Protein AF-A0A2V5LIJ5-F1 (afdb_monomer_lite)

Sequence (128 aa):
RKAPGVRMGRWLQQLGLNLTCLSARRFHGLFLPQMPDGMYGFEVSGCLTRFALEQILRKIPDGLYELICHPGEDDAETRTRYSHWGYRWAEELEALTAPETRVVLKEQGIALTSFVRSTGNRCNAVFT

pLDDT: mean 85.01, std 12.61, range [45.94, 97.25]

Secondary structure (DSSP, 8-state):
-PPTT--HHHHHHHHHHHHHHHHHHHH--TTSPPPPSEEESTTTTTS--HHHHHHHHTT--SSEEEE--------HHHHHHHGGG---HHHHHHHHH-HHHHHHHHHTTPEEE-TTT--TTS-EEEE-

Foldseek 3Di:
DDDPPFDPVQVVVQVVQLVVLVVCQVPDDPPDQRGWNGEDQSRCALNCALVNLLVVLVPQDKWEYEYHHQADPPDPVCCVVVVVVVGPRPRRNCSCPPPVSVVSCVVSVEAEDDSVGDDTDTNYYYYD

Structure (mmCIF, N/CA/C/O backbone):
data_AF-A0A2V5LIJ5-F1
#
_entry.id   AF-A0A2V5LIJ5-F1
#
loop_
_atom_site.group_PDB
_atom_site.id
_atom_site.type_symbol
_atom_site.label_atom_id
_atom_site.label_alt_id
_atom_site.label_comp_id
_atom_site.label_asym_id
_atom_site.label_entity_id
_atom_site.label_seq_id
_atom_site.pdbx_PDB_ins_code
_atom_site.Cartn_x
_atom_site.Cartn_y
_atom_site.Cartn_z
_atom_site.occupancy
_atom_site.B_iso_or_equiv
_atom_site.auth_seq_id
_atom_site.auth_comp_id
_atom_site.auth_asym_id
_atom_site.auth_atom_id
_atom_site.pdbx_PDB_model_num
ATOM 1 N N . ARG A 1 1 ? 5.295 -10.073 12.858 1.00 60.31 1 ARG A N 1
ATOM 2 C CA . ARG A 1 1 ? 6.406 -10.943 12.381 1.00 60.31 1 ARG A CA 1
ATOM 3 C C . ARG A 1 1 ? 6.872 -10.405 11.033 1.00 60.31 1 ARG A C 1
ATOM 5 O O . ARG A 1 1 ? 6.004 -10.080 10.237 1.00 60.31 1 ARG A O 1
ATOM 12 N N . LYS A 1 2 ? 8.183 -10.278 10.796 1.00 69.25 2 LYS A N 1
ATOM 13 C CA . LYS A 1 2 ? 8.747 -9.812 9.516 1.00 69.25 2 LYS A CA 1
ATOM 14 C C . LYS A 1 2 ? 8.269 -10.682 8.343 1.00 69.25 2 LYS A C 1
ATOM 16 O O . LYS A 1 2 ? 8.267 -11.907 8.478 1.00 69.25 2 LYS A O 1
ATOM 21 N N . ALA A 1 3 ? 7.873 -10.070 7.227 1.00 67.31 3 ALA A N 1
ATOM 22 C CA . ALA A 1 3 ? 7.443 -10.805 6.040 1.00 67.31 3 ALA A CA 1
ATOM 23 C C . ALA A 1 3 ? 8.640 -11.448 5.295 1.00 67.31 3 ALA A C 1
ATOM 25 O O . ALA A 1 3 ? 9.748 -10.895 5.316 1.00 67.31 3 ALA A O 1
ATOM 26 N N . PRO A 1 4 ? 8.454 -12.614 4.642 1.00 66.06 4 PRO A N 1
ATOM 27 C CA . PRO A 1 4 ? 9.494 -13.240 3.822 1.00 66.06 4 PRO A CA 1
ATOM 28 C C . PRO A 1 4 ? 9.969 -12.290 2.711 1.00 66.06 4 PRO A C 1
ATOM 30 O O . PRO A 1 4 ? 9.155 -11.605 2.102 1.00 66.06 4 PRO A O 1
ATOM 33 N N . GLY A 1 5 ? 11.278 -12.228 2.451 1.00 70.12 5 GLY A N 1
ATOM 34 C CA . GLY A 1 5 ? 11.856 -11.396 1.380 1.00 70.12 5 GLY A CA 1
ATOM 35 C C . GLY A 1 5 ? 12.102 -9.919 1.727 1.00 70.12 5 GLY A C 1
ATOM 36 O O . GLY A 1 5 ? 12.818 -9.235 0.999 1.00 70.12 5 GLY A O 1
ATOM 37 N N . VAL A 1 6 ? 11.605 -9.420 2.864 1.00 75.06 6 VAL A N 1
ATOM 38 C CA . VAL A 1 6 ? 11.846 -8.032 3.293 1.00 75.06 6 VAL A CA 1
ATOM 39 C C . VAL A 1 6 ? 1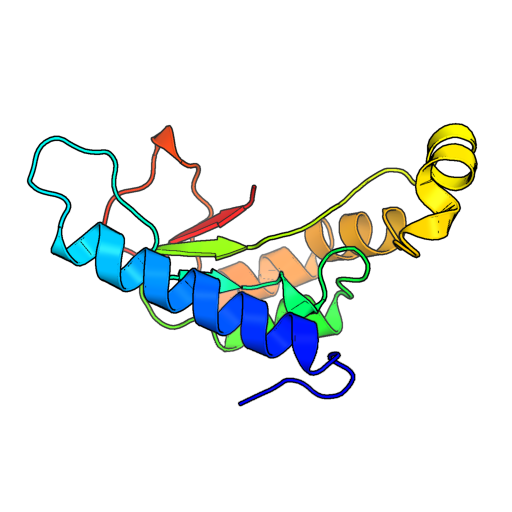3.286 -7.837 3.795 1.00 75.06 6 VAL A C 1
ATOM 41 O O . VAL A 1 6 ? 13.829 -8.657 4.544 1.00 75.06 6 VAL A O 1
ATOM 44 N N . ARG A 1 7 ? 13.924 -6.709 3.454 1.00 81.44 7 ARG A N 1
ATOM 45 C CA . ARG A 1 7 ? 15.247 -6.331 3.994 1.00 81.44 7 ARG A CA 1
ATOM 46 C C . ARG A 1 7 ? 15.145 -5.951 5.474 1.00 81.44 7 ARG A C 1
ATOM 48 O O . ARG A 1 7 ? 14.243 -5.223 5.868 1.00 81.44 7 ARG A O 1
ATOM 55 N N . MET A 1 8 ? 16.090 -6.404 6.306 1.00 83.06 8 MET A N 1
ATOM 56 C CA . MET A 1 8 ? 16.045 -6.154 7.760 1.00 83.06 8 MET A CA 1
ATOM 57 C C . MET A 1 8 ? 15.981 -4.660 8.112 1.00 83.06 8 MET A C 1
ATOM 59 O O . MET A 1 8 ? 15.186 -4.277 8.961 1.00 83.06 8 MET A O 1
ATOM 63 N N . GLY A 1 9 ? 16.754 -3.820 7.416 1.00 85.50 9 GLY A N 1
ATOM 64 C CA . GLY A 1 9 ? 16.745 -2.372 7.644 1.00 85.50 9 GLY A CA 1
ATOM 65 C C . GLY A 1 9 ? 15.368 -1.734 7.440 1.00 85.50 9 GLY A C 1
ATOM 66 O O . GLY A 1 9 ? 14.933 -0.956 8.281 1.00 85.50 9 GLY A O 1
ATOM 67 N N . ARG A 1 10 ? 14.638 -2.131 6.387 1.00 83.12 10 ARG A N 1
ATOM 68 C CA . ARG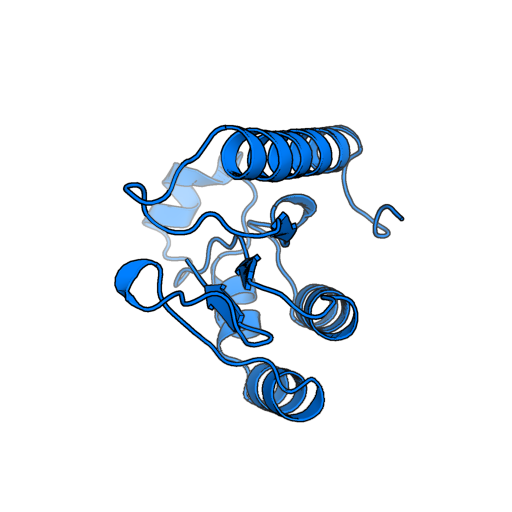 A 1 10 ? 13.283 -1.622 6.122 1.00 83.12 10 ARG A CA 1
ATOM 69 C C . ARG A 1 10 ? 12.274 -2.056 7.185 1.00 83.12 10 ARG A C 1
ATOM 71 O O . ARG A 1 10 ? 11.446 -1.253 7.597 1.00 83.12 10 ARG A O 1
ATOM 78 N N . TRP A 1 11 ? 12.379 -3.294 7.667 1.00 84.75 11 TRP A N 1
ATOM 79 C CA . TRP A 1 11 ? 11.543 -3.787 8.767 1.00 84.75 11 TRP A CA 1
ATOM 80 C C . TRP A 1 11 ? 11.782 -2.996 10.064 1.00 84.75 11 TRP A C 1
ATOM 82 O O . TRP A 1 11 ? 10.836 -2.585 10.729 1.00 84.75 11 TRP A O 1
ATOM 92 N N . LEU A 1 12 ? 13.046 -2.701 10.396 1.00 87.19 12 LEU A N 1
ATOM 93 C CA . LEU A 1 12 ? 13.386 -1.862 11.554 1.00 87.19 12 LEU A CA 1
ATOM 94 C C . LEU A 1 12 ? 12.866 -0.423 11.411 1.00 87.19 12 LEU A C 1
ATOM 96 O O . LEU A 1 12 ? 12.355 0.140 12.376 1.00 87.19 12 LEU A O 1
ATOM 100 N N . GLN A 1 13 ? 12.953 0.160 10.214 1.00 86.44 13 GLN A N 1
ATOM 101 C CA . GLN A 1 13 ? 12.408 1.491 9.925 1.00 86.44 13 GLN A CA 1
ATOM 102 C C . GLN A 1 13 ? 10.881 1.528 10.084 1.00 86.44 13 GLN A C 1
ATOM 104 O O . GLN A 1 13 ? 10.365 2.436 10.730 1.00 86.44 13 GLN A O 1
ATOM 109 N N . GLN A 1 14 ? 10.167 0.515 9.582 1.00 88.12 14 GLN A N 1
ATOM 110 C CA . GLN A 1 14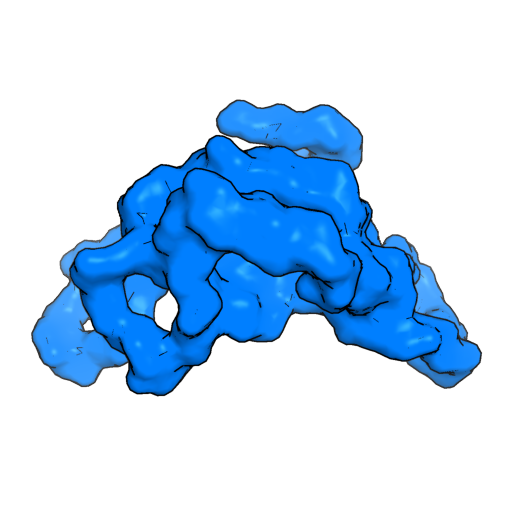 ? 8.717 0.385 9.759 1.00 88.12 14 GLN A CA 1
ATOM 111 C C . GLN A 1 14 ? 8.322 0.277 11.240 1.00 88.12 14 GLN A C 1
ATOM 113 O O . GLN A 1 14 ? 7.345 0.895 11.667 1.00 88.12 14 GLN A O 1
ATOM 118 N N . LEU A 1 15 ? 9.085 -0.470 12.045 1.00 88.81 15 LEU A N 1
ATOM 119 C CA . LEU A 1 15 ? 8.872 -0.514 13.494 1.00 88.81 15 LEU A CA 1
ATOM 120 C C . LEU A 1 15 ? 9.083 0.857 14.140 1.00 88.81 15 LEU A C 1
ATOM 122 O O . LEU A 1 15 ? 8.263 1.271 14.956 1.00 88.81 15 LEU A O 1
ATOM 126 N N . GLY A 1 16 ? 10.145 1.569 13.754 1.00 89.19 16 GLY A N 1
ATOM 127 C CA . GLY A 1 16 ? 10.401 2.936 14.206 1.00 89.19 16 GLY A CA 1
ATOM 128 C C . GLY A 1 16 ? 9.234 3.875 13.897 1.00 89.19 16 GLY A C 1
ATOM 129 O O . GLY A 1 16 ? 8.747 4.554 14.798 1.00 89.19 16 GLY A O 1
ATOM 130 N N . LEU A 1 17 ? 8.721 3.846 12.662 1.00 87.25 17 LEU A N 1
ATOM 131 C CA . LEU A 1 17 ? 7.547 4.626 12.253 1.00 87.25 17 LEU A CA 1
ATOM 132 C C . LEU A 1 17 ? 6.325 4.302 13.120 1.00 87.25 17 LEU A C 1
ATOM 134 O O . LEU A 1 17 ? 5.705 5.207 13.677 1.00 87.25 17 LEU A O 1
ATOM 138 N N . ASN A 1 18 ? 6.033 3.020 13.342 1.00 88.50 18 ASN A N 1
ATOM 139 C CA . ASN A 1 18 ? 4.894 2.617 14.168 1.00 88.50 18 ASN A CA 1
ATOM 140 C C . ASN A 1 18 ? 5.039 3.073 15.631 1.00 88.50 18 ASN A C 1
ATOM 142 O O . ASN A 1 18 ? 4.061 3.504 16.240 1.00 88.50 18 ASN A O 1
ATOM 146 N N . LEU A 1 19 ? 6.254 3.064 16.190 1.00 88.56 19 LEU A N 1
ATOM 147 C CA . LEU A 1 19 ? 6.512 3.624 17.521 1.00 88.56 19 LEU A CA 1
ATOM 148 C C . LEU A 1 19 ? 6.275 5.139 17.562 1.00 88.56 19 LEU A C 1
ATOM 150 O O . LEU A 1 19 ? 5.709 5.642 18.534 1.00 88.56 19 LEU A O 1
ATOM 154 N N . THR A 1 20 ? 6.651 5.870 16.508 1.00 84.00 20 THR A N 1
ATOM 155 C CA . THR A 1 20 ? 6.361 7.309 16.425 1.00 84.00 20 THR A CA 1
ATOM 156 C C . THR A 1 20 ? 4.865 7.595 16.310 1.00 84.00 20 THR A C 1
ATOM 158 O O . THR A 1 20 ? 4.402 8.522 16.970 1.00 84.00 20 THR A O 1
ATOM 161 N N . CYS A 1 21 ? 4.087 6.772 15.594 1.00 83.81 21 CYS A N 1
ATOM 162 C CA . CYS A 1 21 ? 2.623 6.875 15.565 1.00 83.81 21 CYS A CA 1
ATOM 163 C C . CYS A 1 21 ? 2.023 6.724 16.970 1.00 83.81 21 CYS A C 1
ATOM 165 O O . CYS A 1 21 ? 1.219 7.552 17.396 1.00 83.81 21 CYS A O 1
ATOM 167 N N . LEU A 1 22 ? 2.455 5.706 17.723 1.00 83.50 22 LEU A N 1
ATOM 168 C CA . LEU A 1 22 ? 1.994 5.475 19.097 1.00 83.50 22 LEU A CA 1
ATOM 169 C C . LEU A 1 22 ? 2.365 6.630 20.037 1.00 83.50 22 LEU A C 1
ATOM 171 O O . LEU A 1 22 ? 1.536 7.070 20.835 1.00 83.50 22 LEU A O 1
ATOM 175 N N . SER A 1 23 ? 3.592 7.141 19.922 1.00 83.25 23 SER A N 1
ATOM 176 C CA . SER A 1 23 ? 4.063 8.293 20.693 1.00 83.25 23 SER A CA 1
ATOM 177 C C . SER A 1 23 ? 3.247 9.547 20.370 1.00 83.25 23 SER A C 1
ATOM 179 O O . SER A 1 23 ? 2.657 10.144 21.268 1.00 83.25 23 SER A O 1
ATOM 181 N N . ALA A 1 24 ? 3.119 9.899 19.087 1.00 80.25 24 ALA A N 1
ATOM 182 C CA . ALA A 1 24 ? 2.345 11.054 18.640 1.00 80.25 24 ALA A CA 1
ATOM 183 C C . ALA A 1 24 ? 0.902 10.977 19.152 1.00 80.25 24 ALA A C 1
ATOM 185 O O . ALA A 1 24 ? 0.423 11.912 19.782 1.00 80.25 24 ALA A O 1
ATOM 186 N N . ARG A 1 25 ? 0.234 9.825 19.033 1.00 77.12 25 ARG A N 1
ATOM 187 C CA . ARG A 1 25 ? -1.106 9.631 19.611 1.00 77.12 25 ARG A CA 1
ATOM 188 C C . ARG A 1 25 ? -1.173 9.907 21.111 1.00 77.12 25 ARG A C 1
ATOM 190 O O . ARG A 1 25 ? -2.162 10.459 21.578 1.00 77.12 25 ARG A O 1
ATOM 197 N N . ARG A 1 26 ? -0.149 9.514 21.875 1.00 75.56 26 ARG A N 1
ATOM 198 C CA . ARG A 1 26 ? -0.116 9.707 23.331 1.00 75.56 26 ARG A CA 1
ATOM 199 C C . ARG A 1 26 ? 0.065 11.171 23.726 1.00 75.56 26 ARG A C 1
ATOM 201 O O . ARG A 1 26 ? -0.473 11.577 24.756 1.00 75.56 26 ARG A O 1
ATOM 208 N N . PHE A 1 27 ? 0.829 11.924 22.938 1.00 68.56 27 PHE A N 1
ATOM 209 C CA . PHE A 1 27 ? 1.143 13.331 23.192 1.00 68.56 27 PHE A CA 1
ATOM 210 C C . PHE A 1 27 ? 0.160 14.309 22.533 1.00 68.56 27 PHE A C 1
ATOM 212 O O . PHE A 1 27 ? 0.116 15.476 22.918 1.00 68.56 27 PHE A O 1
ATOM 219 N N . HIS A 1 28 ? -0.649 13.859 21.572 1.00 66.94 28 HIS A N 1
ATOM 220 C CA . HIS A 1 28 ? -1.625 14.700 20.885 1.00 66.94 28 HIS A CA 1
ATOM 221 C C . HIS A 1 28 ? -2.941 14.786 21.682 1.00 66.94 28 HIS A C 1
ATOM 223 O O . HIS A 1 28 ? -3.637 13.794 21.886 1.00 66.94 28 HIS A O 1
ATOM 229 N N . GLY A 1 29 ? -3.275 15.998 22.143 1.00 58.72 29 GLY A N 1
ATOM 230 C CA . GLY A 1 29 ? -4.569 16.341 22.748 1.00 58.72 29 GLY A CA 1
ATOM 231 C C . GLY A 1 29 ? -5.662 16.656 21.713 1.00 58.72 29 GLY A C 1
ATOM 232 O O . GLY A 1 29 ? -5.412 16.626 20.511 1.00 58.72 29 GLY A O 1
ATOM 233 N N . LEU A 1 30 ? -6.864 17.014 22.194 1.00 58.06 30 LEU A N 1
ATOM 234 C CA . LEU A 1 30 ? -8.129 17.195 21.442 1.00 58.06 30 LEU A CA 1
ATOM 235 C C . LEU A 1 30 ? -8.104 18.120 20.197 1.00 58.06 30 LEU A C 1
ATOM 237 O O . LEU A 1 30 ? -9.115 18.210 19.507 1.00 58.06 30 LEU A O 1
ATOM 241 N N . PHE A 1 31 ? -7.005 18.827 19.919 1.00 58.00 31 PHE A N 1
ATOM 242 C CA . PHE A 1 31 ? -6.927 19.902 18.919 1.00 58.00 31 PHE A CA 1
ATOM 243 C C . PHE A 1 31 ? -6.079 19.581 17.680 1.00 58.00 31 PHE A C 1
ATOM 245 O O . PHE A 1 31 ? -5.973 20.422 16.791 1.00 58.00 31 PHE A O 1
ATOM 252 N N . LEU A 1 32 ? -5.468 18.396 17.601 1.00 63.25 32 LEU A N 1
ATOM 253 C CA . LEU A 1 32 ? -4.669 17.985 16.441 1.00 63.25 32 LEU A CA 1
ATOM 254 C C . LEU A 1 32 ? -5.412 16.940 15.595 1.00 63.25 32 LEU A C 1
ATOM 256 O O . LEU A 1 32 ? -6.220 16.184 16.140 1.00 63.25 32 LEU A O 1
ATOM 260 N N . PRO A 1 33 ? -5.156 16.887 14.270 1.00 66.25 33 PRO A N 1
ATOM 261 C CA . PRO A 1 33 ? -5.743 15.874 13.404 1.00 66.25 33 PRO A CA 1
ATOM 262 C C . PRO A 1 33 ? -5.392 14.473 13.905 1.00 66.25 33 PRO A C 1
ATOM 264 O O . PRO A 1 33 ? -4.323 14.236 14.476 1.00 66.25 33 PRO A O 1
ATOM 267 N N . GLN A 1 34 ? -6.326 13.548 13.708 1.00 75.00 34 GLN A N 1
ATOM 268 C CA . GLN A 1 34 ? -6.174 12.184 14.176 1.00 75.00 34 GLN A CA 1
ATOM 269 C C . GLN A 1 34 ? -4.970 11.506 13.512 1.00 75.00 34 GLN A C 1
ATOM 271 O O . GLN A 1 34 ? -4.866 11.456 12.289 1.00 75.00 34 GLN A O 1
ATOM 276 N N . MET A 1 35 ? -4.095 10.933 14.338 1.00 81.62 35 MET A N 1
ATOM 277 C CA . MET A 1 35 ? -2.955 10.141 13.880 1.00 81.62 35 MET A CA 1
ATOM 278 C C . MET A 1 35 ? -3.363 8.685 13.615 1.00 81.62 35 MET A C 1
ATOM 280 O O . MET A 1 35 ? -4.176 8.150 14.379 1.00 81.62 35 MET A O 1
ATOM 284 N N . PRO A 1 36 ? -2.782 8.023 12.59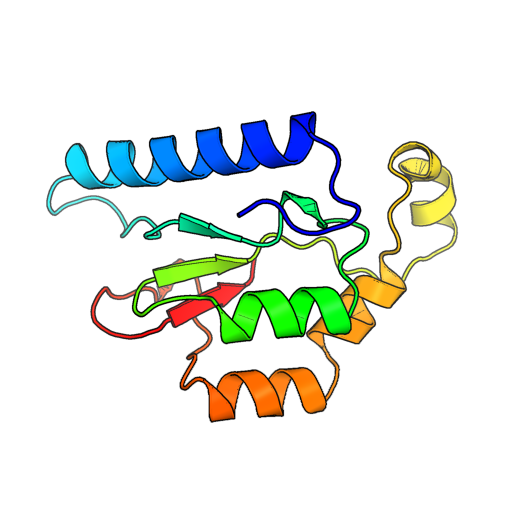6 1.00 86.25 36 PRO A N 1
ATOM 285 C CA . PRO A 1 36 ? -2.997 6.599 12.377 1.00 86.25 36 PRO A CA 1
ATOM 286 C C . PRO A 1 36 ? -2.457 5.766 13.550 1.00 86.25 36 PRO A C 1
ATOM 288 O O . PRO A 1 36 ? -1.474 6.120 14.206 1.00 86.25 36 PRO A O 1
ATOM 291 N N . ASP A 1 37 ? -3.101 4.631 13.802 1.00 87.44 37 ASP A N 1
ATOM 292 C CA . ASP A 1 37 ? -2.684 3.580 14.728 1.00 87.44 37 ASP A CA 1
ATOM 293 C C . ASP A 1 37 ? -1.371 2.910 14.296 1.00 87.44 37 ASP A C 1
ATOM 295 O O . ASP A 1 37 ? -0.644 2.370 15.132 1.00 87.44 37 ASP A O 1
ATOM 299 N N . GLY A 1 38 ? -1.044 2.974 13.007 1.00 89.62 38 GLY A N 1
ATOM 300 C CA . GLY A 1 38 ? 0.229 2.534 12.459 1.00 89.62 38 GLY A CA 1
ATOM 301 C C . GLY A 1 38 ? 0.264 2.632 10.941 1.00 89.62 38 GLY A C 1
ATOM 302 O O . GLY A 1 38 ? -0.715 3.010 10.296 1.00 89.62 38 GLY A O 1
ATOM 303 N N . MET A 1 39 ? 1.403 2.250 10.378 1.00 91.06 39 MET A N 1
ATOM 304 C CA . MET A 1 39 ? 1.618 2.201 8.940 1.00 91.06 39 MET A CA 1
ATOM 305 C C . MET A 1 39 ? 1.953 0.772 8.502 1.00 91.06 39 MET A C 1
ATOM 307 O O . MET A 1 39 ? 2.568 -0.003 9.243 1.00 91.06 39 MET A O 1
ATOM 311 N N . TYR A 1 40 ? 1.569 0.441 7.276 1.00 92.62 40 TYR A N 1
ATOM 312 C CA . TYR A 1 40 ? 1.916 -0.794 6.583 1.00 92.62 40 TYR A CA 1
ATOM 313 C C . TYR A 1 40 ? 2.473 -0.476 5.193 1.00 92.62 40 TYR A C 1
ATOM 315 O O . TYR A 1 40 ? 2.402 0.650 4.715 1.00 92.62 40 TYR A O 1
ATOM 323 N N . GLY A 1 41 ? 3.034 -1.478 4.518 1.00 90.69 41 GLY A N 1
ATOM 324 C CA . GLY A 1 41 ? 3.492 -1.340 3.133 1.00 90.69 41 GLY A CA 1
ATOM 325 C C . GLY A 1 41 ? 4.910 -0.792 2.979 1.00 90.69 41 GLY A C 1
ATOM 326 O O . GLY A 1 41 ? 5.580 -1.206 2.042 1.00 90.69 41 GLY A O 1
ATOM 327 N N . PHE A 1 42 ? 5.445 -0.004 3.924 1.00 90.62 42 PHE A N 1
ATOM 328 C CA . PHE A 1 42 ? 6.787 0.606 3.820 1.00 90.62 42 PHE A CA 1
ATOM 329 C C . PHE A 1 42 ? 7.891 -0.393 3.439 1.00 90.62 42 PHE A C 1
ATOM 331 O O . PHE A 1 42 ? 8.758 -0.130 2.608 1.00 90.62 42 PHE A O 1
ATOM 338 N N . GLU A 1 43 ? 7.841 -1.582 4.036 1.00 88.62 43 GLU A N 1
ATOM 339 C CA . GLU A 1 43 ? 8.824 -2.646 3.837 1.00 88.62 43 GLU A CA 1
ATOM 340 C C . GLU A 1 43 ? 8.945 -3.119 2.388 1.00 88.62 43 GLU A C 1
ATOM 342 O O . GLU A 1 43 ? 10.045 -3.432 1.918 1.00 88.62 43 GLU A O 1
ATOM 347 N N . VAL A 1 44 ? 7.813 -3.151 1.694 1.00 89.44 44 VAL A N 1
ATOM 348 C CA . VAL A 1 44 ? 7.663 -3.643 0.322 1.00 89.44 44 VAL A CA 1
ATOM 349 C C . VAL A 1 44 ? 7.383 -2.515 -0.666 1.00 89.44 44 VAL A C 1
ATOM 351 O O . VAL A 1 44 ? 7.335 -2.765 -1.860 1.00 89.44 44 VAL A O 1
ATOM 354 N N . SER A 1 45 ? 7.247 -1.283 -0.181 1.00 85.38 45 SER A N 1
ATOM 355 C CA . SER A 1 45 ? 6.894 -0.116 -0.976 1.00 85.38 45 SER A CA 1
ATOM 356 C C . SER A 1 45 ? 7.917 0.142 -2.080 1.00 85.38 45 SER A C 1
ATOM 358 O O . SER A 1 45 ? 9.132 0.002 -1.857 1.00 85.38 45 SER A O 1
ATOM 360 N N . GLY A 1 46 ? 7.416 0.476 -3.265 1.00 90.69 46 GLY A N 1
ATOM 361 C CA . GLY A 1 46 ? 8.173 0.496 -4.511 1.00 90.69 46 GLY A CA 1
ATOM 362 C C . GLY A 1 46 ? 8.211 -0.861 -5.218 1.00 90.69 46 GLY A C 1
ATOM 363 O O . GLY A 1 46 ? 8.562 -0.911 -6.385 1.00 90.69 46 GLY A O 1
ATOM 364 N N . CYS A 1 47 ? 7.864 -1.963 -4.553 1.00 94.19 47 CYS A N 1
ATOM 365 C CA . CYS A 1 47 ? 7.762 -3.308 -5.129 1.00 94.19 47 CYS A CA 1
ATOM 366 C C . CYS A 1 47 ? 6.536 -4.048 -4.564 1.00 94.19 47 CYS A C 1
ATOM 368 O O . CYS A 1 47 ? 6.592 -5.261 -4.323 1.00 94.19 47 CYS A O 1
ATOM 370 N N . LEU A 1 48 ? 5.462 -3.318 -4.245 1.00 94.31 48 LEU A N 1
ATOM 371 C CA . LEU A 1 48 ? 4.284 -3.894 -3.605 1.00 94.31 48 LEU A CA 1
ATOM 372 C C . LEU A 1 48 ? 3.531 -4.771 -4.607 1.00 94.31 48 LEU A C 1
ATOM 374 O O . LEU A 1 48 ? 2.784 -4.292 -5.452 1.00 94.31 48 LEU A O 1
ATOM 378 N N . THR A 1 49 ? 3.703 -6.083 -4.482 1.00 95.31 49 THR A N 1
ATOM 379 C CA . THR A 1 49 ? 2.965 -7.042 -5.303 1.00 95.31 49 THR A CA 1
ATOM 380 C C . THR A 1 49 ? 1.540 -7.214 -4.788 1.00 95.31 49 THR A C 1
ATOM 382 O O . THR A 1 49 ? 1.266 -7.050 -3.595 1.00 95.31 49 THR A O 1
ATOM 385 N N . ARG A 1 50 ? 0.632 -7.665 -5.660 1.00 94.69 50 ARG A N 1
ATOM 386 C CA . ARG A 1 50 ? -0.743 -8.015 -5.274 1.00 94.69 50 ARG A CA 1
ATOM 387 C C . ARG A 1 50 ? -0.790 -9.012 -4.112 1.00 94.69 50 ARG A C 1
ATOM 389 O O . ARG A 1 50 ? -1.565 -8.838 -3.176 1.00 94.69 50 ARG A O 1
ATOM 396 N N . PHE A 1 51 ? 0.065 -10.035 -4.143 1.00 94.56 51 PHE A N 1
ATOM 397 C CA . PHE A 1 51 ? 0.147 -11.019 -3.064 1.00 94.56 51 PHE A CA 1
ATOM 398 C C . PHE A 1 51 ? 0.565 -10.371 -1.737 1.00 94.56 51 PHE A C 1
ATOM 400 O O . PHE A 1 51 ? -0.047 -10.633 -0.703 1.00 94.56 51 PHE A O 1
ATOM 407 N N . ALA A 1 52 ? 1.582 -9.503 -1.752 1.00 93.69 52 ALA A N 1
ATOM 408 C CA . ALA A 1 52 ? 2.021 -8.798 -0.551 1.00 93.69 52 ALA A CA 1
ATOM 409 C C . ALA A 1 52 ? 0.925 -7.868 -0.005 1.00 93.69 52 ALA A C 1
ATOM 411 O O . ALA A 1 52 ? 0.689 -7.860 1.204 1.00 93.69 52 ALA A O 1
ATOM 412 N N . LEU A 1 53 ? 0.223 -7.148 -0.886 1.00 95.44 53 LEU A N 1
ATOM 413 C CA . LEU A 1 53 ? -0.903 -6.292 -0.521 1.00 95.44 53 LEU A CA 1
ATOM 414 C C . LEU A 1 53 ? -2.030 -7.091 0.139 1.00 95.44 53 LEU A C 1
ATOM 416 O O . LEU A 1 53 ? -2.464 -6.741 1.232 1.00 95.44 53 LEU A O 1
ATOM 420 N N . GLU A 1 54 ? -2.456 -8.207 -0.453 1.00 95.19 54 GLU A N 1
ATOM 421 C CA . GLU A 1 54 ? -3.478 -9.071 0.145 1.00 95.19 54 GLU A CA 1
ATOM 422 C C . GLU A 1 54 ? -3.056 -9.577 1.534 1.00 95.19 54 GLU A C 1
ATOM 424 O O . GLU A 1 54 ? -3.844 -9.553 2.481 1.00 95.19 54 GLU A O 1
ATOM 429 N N . GLN A 1 55 ? -1.793 -9.989 1.687 1.00 94.50 55 GLN A N 1
ATOM 430 C CA . GLN A 1 55 ? -1.260 -10.431 2.977 1.00 94.50 55 GLN A CA 1
ATOM 431 C C . GLN A 1 55 ? -1.232 -9.323 4.030 1.00 94.50 55 GLN A C 1
ATOM 433 O O . GLN A 1 55 ? -1.361 -9.633 5.216 1.00 94.50 55 GLN A O 1
ATOM 438 N N . ILE A 1 56 ? -1.022 -8.072 3.619 1.00 93.62 56 ILE A N 1
ATOM 439 C CA . ILE A 1 56 ? -1.122 -6.905 4.495 1.00 93.62 56 ILE A CA 1
ATOM 440 C C . ILE A 1 56 ? -2.585 -6.709 4.891 1.00 93.62 56 ILE A C 1
ATOM 442 O O . ILE A 1 56 ? -2.885 -6.772 6.079 1.00 93.62 56 ILE A O 1
ATOM 446 N N . LEU A 1 57 ? -3.494 -6.563 3.922 1.00 94.00 57 LEU A N 1
ATOM 447 C CA . LEU A 1 57 ? -4.910 -6.265 4.168 1.00 94.00 57 LEU A CA 1
ATOM 448 C C . LEU A 1 57 ? -5.580 -7.299 5.081 1.00 94.00 57 LEU A C 1
ATOM 450 O O . LEU A 1 57 ? -6.305 -6.922 5.992 1.00 94.00 57 LEU A O 1
ATOM 454 N N . ARG A 1 58 ? -5.279 -8.593 4.914 1.00 94.00 58 ARG A N 1
ATOM 455 C CA . ARG A 1 58 ? -5.819 -9.670 5.770 1.00 94.00 58 ARG A CA 1
ATOM 456 C C . ARG A 1 58 ? -5.256 -9.704 7.199 1.00 94.00 58 ARG A C 1
ATOM 458 O O . ARG A 1 58 ? -5.688 -10.525 8.002 1.00 94.00 58 ARG A O 1
ATOM 465 N N . LYS A 1 59 ? -4.239 -8.896 7.512 1.00 90.94 59 LYS A N 1
ATOM 466 C CA . LYS A 1 59 ? -3.567 -8.861 8.826 1.00 90.94 59 LYS A CA 1
ATOM 467 C C . LYS A 1 59 ? -3.713 -7.525 9.543 1.00 90.94 59 LYS A C 1
ATOM 469 O O . LYS A 1 59 ? -3.240 -7.419 10.676 1.00 90.94 59 LYS A O 1
ATOM 474 N N . ILE A 1 60 ? -4.293 -6.517 8.893 1.00 88.75 60 ILE A N 1
ATOM 475 C CA . ILE A 1 60 ? -4.556 -5.227 9.525 1.00 88.75 60 ILE A CA 1
ATOM 476 C C . ILE A 1 60 ? -5.646 -5.446 10.585 1.00 88.75 60 ILE A C 1
ATOM 478 O O . ILE A 1 60 ? -6.709 -5.964 10.247 1.00 88.75 60 ILE A O 1
ATOM 482 N N . PRO A 1 61 ? -5.389 -5.116 11.861 1.00 89.31 61 PRO A N 1
ATOM 483 C CA . PRO A 1 61 ? -6.410 -5.188 12.900 1.00 89.31 61 PRO A CA 1
ATOM 484 C C . PRO A 1 61 ? -7.367 -3.987 12.807 1.00 89.31 61 PRO A C 1
ATOM 486 O O . PRO A 1 61 ? -7.165 -3.069 12.014 1.00 89.31 61 PRO A O 1
ATOM 489 N N . ASP A 1 62 ? -8.401 -3.967 13.643 1.00 88.00 62 ASP A N 1
ATOM 490 C CA . ASP A 1 62 ? -9.345 -2.851 13.690 1.00 88.00 62 ASP A CA 1
ATOM 491 C C . ASP A 1 62 ? -8.658 -1.552 14.144 1.00 88.00 62 ASP A C 1
ATOM 493 O O . ASP A 1 62 ? -7.983 -1.515 15.174 1.00 88.00 62 ASP A O 1
ATOM 497 N N . GLY A 1 63 ? -8.842 -0.476 13.375 1.00 87.81 63 GLY A N 1
ATOM 498 C CA . GLY A 1 63 ? -8.250 0.837 13.643 1.00 87.81 63 GLY A CA 1
ATOM 499 C C . GLY A 1 63 ? -8.089 1.688 12.384 1.00 87.81 63 GLY A C 1
ATOM 500 O O . GLY A 1 63 ? -8.608 1.354 11.317 1.00 87.81 63 GLY A O 1
ATOM 501 N N . LEU A 1 64 ? -7.372 2.801 12.518 1.00 88.69 64 LEU A N 1
ATOM 502 C CA . LEU A 1 64 ? -6.998 3.707 11.439 1.00 88.69 64 LEU A CA 1
ATOM 503 C C . LEU A 1 64 ? -5.549 3.442 11.018 1.00 88.69 64 LEU A C 1
ATOM 505 O O . LEU A 1 64 ? -4.629 3.752 11.765 1.00 88.69 64 LEU A O 1
ATOM 509 N N . TYR A 1 65 ? -5.319 2.940 9.812 1.00 91.25 65 TYR A N 1
ATOM 510 C CA . TYR A 1 65 ? -3.970 2.610 9.339 1.00 91.25 65 TYR A CA 1
ATOM 511 C C . TYR A 1 65 ? -3.635 3.323 8.042 1.00 91.25 65 TYR A C 1
ATOM 513 O O . TYR A 1 65 ? -4.526 3.597 7.247 1.00 91.25 65 TYR A O 1
ATOM 521 N N . GLU A 1 66 ? -2.356 3.588 7.812 1.00 92.38 66 GLU A N 1
ATOM 522 C CA . GLU A 1 66 ? -1.866 4.118 6.539 1.00 92.38 66 GLU A CA 1
ATOM 523 C C . GLU A 1 66 ? -1.140 3.025 5.748 1.00 92.38 66 GLU A C 1
ATOM 525 O O . GLU A 1 66 ? -0.296 2.311 6.297 1.00 92.38 66 GLU A O 1
ATOM 530 N N . LEU A 1 67 ? -1.466 2.873 4.465 1.00 93.69 67 LEU A N 1
ATOM 531 C CA . LEU A 1 67 ? -0.711 2.028 3.544 1.00 93.69 67 LEU A CA 1
ATOM 532 C C . LEU A 1 67 ? 0.252 2.894 2.732 1.00 93.69 67 LEU A C 1
ATOM 534 O O . LEU A 1 67 ? -0.184 3.719 1.940 1.00 93.69 67 LEU A O 1
ATOM 538 N N . ILE A 1 68 ? 1.551 2.645 2.883 1.00 93.69 68 ILE A N 1
ATOM 539 C CA . ILE A 1 68 ? 2.604 3.341 2.142 1.00 93.69 68 ILE A CA 1
ATOM 540 C C . ILE A 1 68 ? 2.874 2.613 0.828 1.00 93.69 68 ILE A C 1
ATOM 542 O O . ILE A 1 68 ? 3.319 1.456 0.827 1.00 93.69 68 ILE A O 1
ATOM 546 N N . CYS A 1 69 ? 2.683 3.316 -0.285 1.00 94.69 69 CYS A N 1
ATOM 547 C CA . CYS A 1 69 ? 2.868 2.793 -1.632 1.00 94.69 69 CYS A CA 1
ATOM 548 C C . CYS A 1 69 ? 3.518 3.813 -2.591 1.00 94.69 69 CYS A C 1
ATOM 550 O O . CYS A 1 69 ? 3.643 4.990 -2.267 1.00 94.69 69 CYS A O 1
ATOM 552 N N . HIS A 1 70 ? 3.991 3.345 -3.749 1.00 94.12 70 HIS A N 1
ATOM 553 C CA . HIS A 1 70 ? 4.571 4.153 -4.832 1.00 94.12 70 HIS A CA 1
ATOM 554 C C . HIS A 1 70 ? 4.055 3.712 -6.223 1.00 94.12 70 HIS A C 1
ATOM 556 O O . HIS A 1 70 ? 4.857 3.321 -7.078 1.00 94.12 70 HIS A O 1
ATOM 562 N N . PRO A 1 71 ? 2.733 3.731 -6.479 1.00 94.25 71 PRO A N 1
ATOM 563 C CA . PRO A 1 71 ? 2.190 3.413 -7.798 1.00 94.25 71 PRO A CA 1
ATOM 564 C C . PRO A 1 71 ? 2.629 4.421 -8.865 1.00 94.25 71 PRO A C 1
ATOM 566 O O . PRO A 1 71 ? 2.820 5.603 -8.582 1.00 94.25 71 PRO A O 1
ATOM 569 N N . GLY A 1 72 ? 2.726 3.970 -10.114 1.00 93.25 72 GLY A N 1
ATOM 570 C CA . GLY A 1 72 ? 2.945 4.849 -11.264 1.00 93.25 72 GLY A CA 1
ATOM 571 C C . GLY A 1 72 ? 2.896 4.101 -12.595 1.00 93.25 72 GLY A C 1
ATOM 572 O O . GLY A 1 72 ? 2.962 2.878 -12.624 1.00 93.25 72 GLY A O 1
ATOM 573 N N . GLU A 1 73 ? 2.795 4.836 -13.701 1.00 90.50 73 GLU A N 1
ATOM 574 C CA . GLU A 1 73 ? 2.659 4.268 -15.057 1.00 90.50 73 GLU A CA 1
ATOM 575 C C . GLU A 1 73 ? 3.978 3.737 -15.655 1.00 90.50 73 GLU A C 1
ATOM 577 O O . GLU A 1 73 ? 3.978 3.174 -16.746 1.00 90.50 73 GLU A O 1
ATOM 582 N N . ASP A 1 74 ? 5.096 3.868 -14.931 1.00 87.56 74 ASP A N 1
ATOM 583 C CA . ASP A 1 74 ? 6.413 3.330 -15.312 1.00 87.56 74 ASP A CA 1
ATOM 584 C C . ASP A 1 74 ? 6.948 3.841 -16.670 1.00 87.56 74 ASP A C 1
ATOM 586 O O . ASP A 1 74 ? 7.556 3.113 -17.471 1.00 87.56 74 ASP A O 1
ATOM 590 N N . ASP A 1 75 ? 6.734 5.129 -16.948 1.00 92.00 75 ASP A N 1
ATOM 591 C CA . ASP A 1 75 ? 7.205 5.767 -18.173 1.00 92.00 75 ASP A CA 1
ATOM 592 C C . ASP A 1 75 ? 8.748 5.767 -18.283 1.00 92.00 75 ASP A C 1
ATOM 594 O O . ASP A 1 75 ? 9.497 5.588 -17.316 1.00 92.00 75 ASP A O 1
ATOM 598 N N . ALA A 1 76 ? 9.248 5.937 -19.509 1.00 91.88 76 ALA A N 1
ATOM 599 C CA . ALA A 1 76 ? 10.676 5.817 -19.799 1.00 91.88 76 ALA A CA 1
ATOM 600 C C . ALA A 1 76 ? 11.538 6.883 -19.100 1.00 91.88 76 ALA A C 1
ATOM 602 O O . ALA A 1 76 ? 12.689 6.594 -18.747 1.00 91.88 76 ALA A O 1
ATOM 603 N N . GLU A 1 77 ? 11.003 8.088 -18.885 1.00 92.62 77 GLU A N 1
ATOM 604 C CA . GLU A 1 77 ? 11.708 9.158 -18.181 1.00 92.62 77 GLU A CA 1
ATOM 605 C C . GLU A 1 77 ? 11.840 8.799 -16.700 1.00 92.62 77 GLU A C 1
ATOM 607 O O . GLU A 1 77 ? 12.957 8.792 -16.170 1.00 92.62 77 GLU A O 1
ATOM 612 N N . THR A 1 78 ? 10.735 8.400 -16.064 1.00 89.81 78 THR A N 1
ATOM 613 C CA . THR A 1 78 ? 10.700 7.951 -14.665 1.00 89.81 78 THR A CA 1
ATOM 614 C C . THR A 1 78 ? 11.662 6.788 -14.433 1.00 89.81 78 THR A C 1
ATOM 616 O O . THR A 1 78 ? 12.505 6.861 -13.532 1.00 89.81 78 THR A O 1
ATOM 619 N N . ARG A 1 79 ? 11.635 5.755 -15.288 1.00 87.88 79 ARG A N 1
ATOM 620 C CA . ARG A 1 79 ? 12.565 4.616 -15.189 1.00 87.88 79 ARG A CA 1
ATOM 621 C C . ARG A 1 79 ? 14.018 5.031 -15.296 1.00 87.88 79 ARG A C 1
ATOM 623 O O . ARG A 1 79 ? 14.851 4.527 -14.551 1.00 87.88 79 ARG A O 1
ATOM 630 N N . THR A 1 80 ? 14.338 5.941 -16.210 1.00 92.44 80 THR A N 1
ATOM 631 C CA . THR A 1 80 ? 15.717 6.405 -16.389 1.00 92.44 80 THR A CA 1
ATOM 632 C C . THR A 1 80 ? 16.178 7.191 -15.166 1.00 92.44 80 THR A C 1
ATOM 634 O O . THR A 1 80 ? 17.198 6.864 -14.553 1.00 92.44 80 THR A O 1
ATOM 637 N N . ARG A 1 81 ? 15.385 8.192 -14.772 1.00 93.94 81 ARG A N 1
ATOM 638 C CA . ARG A 1 81 ? 15.700 9.134 -13.697 1.00 93.94 81 ARG A CA 1
ATOM 639 C C . ARG A 1 81 ? 15.799 8.459 -12.330 1.00 93.94 81 ARG A C 1
ATOM 641 O O . ARG A 1 81 ? 16.688 8.788 -11.545 1.00 93.94 81 ARG A O 1
ATOM 648 N N . TYR A 1 82 ? 14.918 7.502 -12.057 1.00 93.69 82 TYR A N 1
ATOM 649 C CA . TYR A 1 82 ? 14.792 6.847 -10.755 1.00 93.69 82 TYR A CA 1
ATOM 650 C C . TYR A 1 82 ? 15.194 5.367 -10.775 1.00 93.69 82 TYR A C 1
ATOM 652 O O . TYR A 1 82 ? 14.905 4.637 -9.831 1.00 93.69 82 TYR A O 1
ATOM 660 N N . SER A 1 83 ? 15.922 4.921 -11.803 1.00 90.06 83 SER A N 1
ATOM 661 C CA . SER A 1 83 ? 16.432 3.542 -11.940 1.00 90.06 83 SER A CA 1
ATOM 662 C C . SER A 1 83 ? 17.108 3.006 -10.670 1.00 90.06 83 SER A C 1
ATOM 664 O O . SER A 1 83 ? 16.920 1.851 -10.292 1.00 90.06 83 SER A O 1
ATOM 666 N N . HIS A 1 84 ? 17.850 3.863 -9.968 1.00 92.69 84 HIS A N 1
ATOM 667 C CA . HIS A 1 84 ? 18.554 3.539 -8.728 1.00 92.69 84 HIS A CA 1
ATOM 668 C C . HIS A 1 84 ? 17.637 3.195 -7.537 1.00 92.69 84 HIS A C 1
ATOM 670 O O . HIS A 1 84 ? 18.114 2.612 -6.564 1.00 92.69 84 HIS A O 1
ATOM 676 N N . TRP A 1 85 ? 16.340 3.523 -7.588 1.00 92.12 85 TRP A N 1
ATOM 677 C CA . TRP A 1 85 ? 15.369 3.130 -6.557 1.00 92.12 85 TRP A CA 1
ATOM 678 C C . TRP A 1 85 ? 14.948 1.665 -6.683 1.00 92.12 85 TRP A C 1
ATOM 680 O O . TRP A 1 85 ? 14.566 1.052 -5.686 1.00 92.12 85 TRP A O 1
ATOM 690 N N . GLY A 1 86 ? 15.062 1.086 -7.884 1.00 91.12 86 GLY A N 1
ATOM 691 C CA . GLY A 1 86 ? 14.662 -0.295 -8.154 1.00 91.12 86 GLY A CA 1
ATOM 692 C C . GLY A 1 86 ? 13.163 -0.538 -7.970 1.00 91.12 86 GLY A C 1
ATOM 693 O O . GLY A 1 86 ? 12.779 -1.645 -7.597 1.00 91.12 86 GLY A O 1
ATOM 694 N N . TYR A 1 87 ? 12.340 0.494 -8.165 1.00 93.88 87 TYR A N 1
ATOM 695 C CA . TYR A 1 87 ? 10.892 0.400 -8.017 1.00 93.88 87 TYR A CA 1
ATOM 696 C C . TYR A 1 87 ? 10.242 -0.221 -9.259 1.00 93.88 87 TYR A C 1
ATOM 698 O O . TYR A 1 87 ? 10.749 -0.118 -10.374 1.00 93.88 87 TYR A O 1
ATOM 706 N N . ARG A 1 88 ? 9.109 -0.883 -9.040 1.00 93.75 88 ARG A N 1
ATOM 707 C CA . ARG A 1 88 ? 8.246 -1.546 -10.017 1.00 93.75 88 ARG A CA 1
ATOM 708 C C . ARG A 1 88 ? 6.891 -0.835 -10.016 1.00 93.75 88 ARG A C 1
ATOM 710 O O . ARG A 1 88 ? 5.872 -1.421 -9.663 1.00 93.75 88 ARG A O 1
ATOM 717 N N . TRP A 1 89 ? 6.904 0.448 -10.382 1.00 94.56 89 TRP A N 1
ATOM 718 C CA . TRP A 1 89 ? 5.753 1.356 -10.284 1.00 94.56 89 TRP A CA 1
ATOM 719 C C . TRP A 1 89 ? 4.472 0.794 -10.908 1.00 94.56 89 TRP A C 1
ATOM 721 O O . TRP A 1 89 ? 3.419 0.834 -10.270 1.00 94.56 89 TRP A O 1
ATOM 731 N N . ALA A 1 90 ? 4.571 0.230 -12.117 1.00 94.88 90 ALA A N 1
ATOM 732 C CA . ALA A 1 90 ? 3.420 -0.322 -12.831 1.00 94.88 90 ALA A CA 1
ATOM 733 C C . ALA A 1 90 ? 2.823 -1.547 -12.129 1.00 94.88 90 ALA A C 1
ATO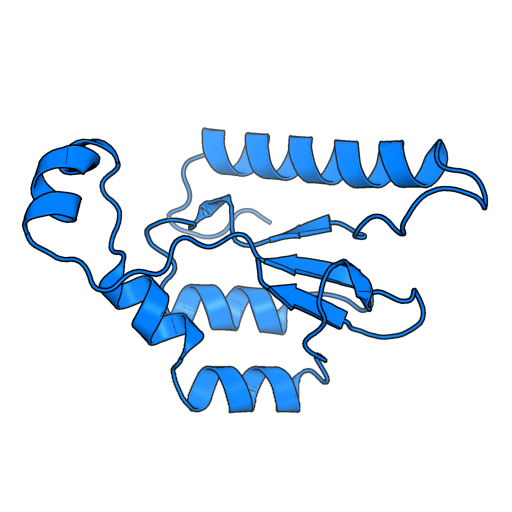M 735 O O . ALA A 1 90 ? 1.606 -1.678 -12.066 1.00 94.88 90 ALA A O 1
ATOM 736 N N . GLU A 1 91 ? 3.654 -2.420 -11.554 1.00 95.38 91 GLU A N 1
ATOM 737 C CA . GLU A 1 91 ? 3.165 -3.581 -10.798 1.00 95.38 91 GLU A CA 1
ATOM 738 C C . GLU A 1 91 ? 2.463 -3.146 -9.505 1.00 95.38 91 GLU A C 1
ATOM 740 O O . GLU A 1 91 ? 1.451 -3.724 -9.117 1.00 95.38 91 GLU A O 1
ATOM 745 N N . GLU A 1 92 ? 2.977 -2.113 -8.839 1.00 95.06 92 GLU A N 1
ATOM 746 C CA . GLU A 1 92 ? 2.360 -1.561 -7.634 1.00 95.06 92 GLU A CA 1
ATOM 747 C C . GLU A 1 92 ? 1.022 -0.876 -7.947 1.00 95.06 92 GLU A C 1
ATOM 749 O O . GLU A 1 92 ? 0.036 -1.080 -7.235 1.00 95.06 92 GLU A O 1
ATOM 754 N N . LEU A 1 93 ? 0.953 -0.139 -9.061 1.00 96.19 93 LEU A N 1
ATOM 755 C CA . LEU A 1 93 ? -0.294 0.414 -9.586 1.00 96.19 93 LEU A CA 1
ATOM 756 C C . LEU A 1 93 ? -1.301 -0.695 -9.926 1.00 96.19 93 LEU A C 1
ATOM 758 O O . LEU A 1 93 ? -2.466 -0.604 -9.535 1.00 96.19 93 LEU A O 1
ATOM 762 N N . GLU A 1 94 ? -0.861 -1.758 -10.601 1.00 96.81 94 GLU A N 1
ATOM 763 C CA . GLU A 1 94 ? -1.691 -2.925 -10.915 1.00 96.81 94 GLU A CA 1
ATOM 764 C C . GLU A 1 94 ? -2.221 -3.586 -9.633 1.00 96.81 94 GLU A C 1
ATOM 766 O O . GLU A 1 94 ? -3.419 -3.835 -9.511 1.00 96.81 94 GLU A O 1
ATOM 771 N N . ALA A 1 95 ? -1.365 -3.802 -8.631 1.00 95.94 95 ALA A N 1
ATOM 772 C CA . ALA A 1 95 ? -1.757 -4.388 -7.353 1.00 95.94 95 ALA A CA 1
ATOM 773 C C . ALA A 1 95 ? -2.839 -3.561 -6.638 1.00 95.94 95 ALA A C 1
ATOM 775 O O . ALA A 1 95 ? -3.810 -4.122 -6.125 1.00 95.94 95 ALA A O 1
ATOM 776 N N . LEU A 1 96 ? -2.694 -2.235 -6.613 1.00 95.69 96 LEU A N 1
ATOM 777 C CA . LEU A 1 96 ? -3.634 -1.331 -5.943 1.00 95.69 96 LEU A CA 1
ATOM 778 C C . LEU A 1 96 ? -4.965 -1.188 -6.690 1.00 95.69 96 LEU A C 1
ATOM 780 O O . LEU A 1 96 ? -5.999 -0.969 -6.058 1.00 95.69 96 LEU A O 1
ATOM 784 N N . THR A 1 97 ? -4.954 -1.331 -8.016 1.00 96.38 97 THR A N 1
ATOM 785 C CA . THR A 1 97 ? -6.140 -1.154 -8.872 1.00 96.38 97 THR A CA 1
ATOM 786 C C . THR A 1 97 ? -6.819 -2.466 -9.275 1.00 96.38 97 THR A C 1
ATOM 788 O O . THR A 1 97 ? -7.913 -2.438 -9.844 1.00 96.38 97 THR A O 1
ATOM 791 N N . ALA A 1 98 ? -6.230 -3.615 -8.929 1.00 96.69 98 ALA A N 1
ATOM 792 C CA . ALA A 1 98 ? -6.790 -4.931 -9.206 1.00 96.69 98 ALA A CA 1
ATOM 793 C C . ALA A 1 98 ? -8.207 -5.095 -8.609 1.00 96.69 98 ALA A C 1
ATOM 795 O O . A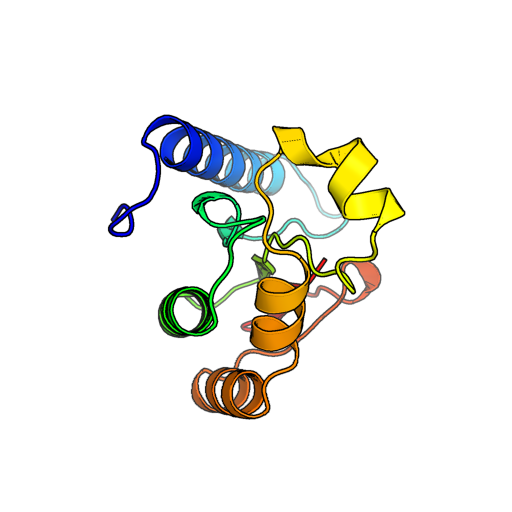LA A 1 98 ? -8.426 -4.795 -7.426 1.00 96.69 98 ALA A O 1
ATOM 796 N N . PRO A 1 99 ? -9.181 -5.636 -9.369 1.00 97.12 99 PRO A N 1
ATOM 797 C CA . PRO A 1 99 ? -10.523 -5.928 -8.860 1.00 97.12 99 PRO A CA 1
ATOM 798 C C . PRO A 1 99 ? -10.517 -6.776 -7.582 1.00 97.12 99 PRO A C 1
ATOM 800 O O . PRO A 1 99 ? -11.352 -6.588 -6.696 1.00 97.12 99 PRO A O 1
ATOM 803 N N . GLU A 1 100 ? -9.558 -7.686 -7.451 1.00 96.38 100 GLU A N 1
ATOM 804 C CA . GLU A 1 100 ? -9.436 -8.582 -6.307 1.00 96.38 100 GLU A CA 1
ATOM 805 C C . GLU A 1 100 ? -8.978 -7.864 -5.039 1.00 96.38 100 GLU A C 1
ATOM 807 O O . GLU A 1 100 ? -9.404 -8.238 -3.949 1.00 96.38 100 GLU A O 1
ATOM 812 N N . THR A 1 101 ? -8.209 -6.779 -5.156 1.00 95.94 101 THR A N 1
ATOM 813 C CA . THR A 1 101 ? -7.894 -5.910 -4.012 1.00 95.94 101 THR A CA 1
ATOM 814 C C . THR A 1 101 ? -9.180 -5.333 -3.426 1.00 95.94 101 THR A C 1
ATOM 816 O O . THR A 1 101 ? -9.376 -5.340 -2.210 1.00 95.94 101 THR A O 1
ATOM 819 N N . ARG A 1 102 ? -10.132 -4.939 -4.281 1.00 94.94 102 ARG A N 1
ATOM 820 C CA . ARG A 1 102 ? -11.455 -4.469 -3.843 1.00 94.94 102 ARG A CA 1
ATOM 821 C C . ARG A 1 102 ? -12.282 -5.568 -3.170 1.00 94.94 102 ARG A C 1
ATOM 823 O O . ARG A 1 102 ? -13.023 -5.275 -2.231 1.00 94.94 102 ARG A O 1
ATOM 830 N N . VAL A 1 103 ? -12.155 -6.817 -3.623 1.00 97.25 103 VAL A N 1
ATOM 831 C CA . VAL A 1 103 ? -12.792 -7.978 -2.977 1.00 97.25 103 VAL A CA 1
ATOM 832 C C . VAL A 1 103 ? -12.230 -8.175 -1.571 1.00 97.25 103 VAL A C 1
ATOM 834 O O . VAL A 1 103 ? -13.008 -8.226 -0.623 1.00 97.25 103 VAL A O 1
ATOM 837 N N . VAL A 1 104 ? -10.903 -8.185 -1.415 1.00 95.81 104 VAL A N 1
ATOM 838 C CA . VAL A 1 104 ? -10.247 -8.353 -0.107 1.00 95.81 104 VAL A CA 1
ATOM 839 C C . VAL A 1 104 ? -10.629 -7.226 0.853 1.00 95.81 104 VAL A C 1
ATOM 841 O O . VAL A 1 104 ? -10.973 -7.500 2.000 1.00 95.81 104 VAL A O 1
ATOM 844 N N . LEU A 1 105 ? -10.648 -5.969 0.393 1.00 95.06 105 LEU A N 1
ATOM 845 C CA . LEU A 1 105 ? -11.103 -4.836 1.209 1.00 95.06 105 LEU A CA 1
ATOM 846 C C . LEU A 1 105 ? -12.527 -5.057 1.741 1.00 95.06 105 LEU A C 1
ATOM 848 O O . LEU A 1 105 ? -12.781 -4.850 2.926 1.00 95.06 105 LEU A O 1
ATOM 852 N N . LYS A 1 106 ? -13.444 -5.533 0.888 1.00 95.25 106 LYS A N 1
ATOM 853 C CA . LYS A 1 106 ? -14.827 -5.834 1.282 1.00 95.25 106 LYS A CA 1
ATOM 854 C C . LYS A 1 106 ? -14.905 -7.010 2.259 1.00 95.25 106 LYS A C 1
ATOM 856 O O . LYS A 1 106 ? -15.637 -6.917 3.239 1.00 95.25 106 LYS A O 1
ATOM 861 N N . GLU A 1 107 ? -14.172 -8.093 2.006 1.00 95.38 107 GLU A N 1
ATOM 862 C CA . GLU A 1 107 ? -14.120 -9.274 2.881 1.00 95.38 107 GLU A CA 1
ATOM 863 C C . GLU A 1 107 ? -13.601 -8.939 4.281 1.00 95.38 107 GLU A C 1
ATOM 865 O O . GLU A 1 107 ? -14.107 -9.469 5.264 1.00 95.38 107 GLU A O 1
ATOM 870 N N . GLN A 1 108 ? -12.593 -8.070 4.369 1.00 93.56 108 GLN A N 1
ATOM 871 C CA . GLN A 1 108 ? -11.989 -7.649 5.635 1.00 93.56 108 GLN A CA 1
ATOM 872 C C . GLN A 1 108 ? -12.740 -6.485 6.303 1.00 93.56 108 GLN A C 1
ATOM 874 O O . GLN A 1 108 ? -12.331 -6.027 7.363 1.00 93.56 108 GLN A O 1
ATOM 879 N N . GLY A 1 109 ? -13.818 -5.973 5.694 1.00 93.06 109 GLY A N 1
ATOM 880 C CA . GLY A 1 109 ? -14.559 -4.827 6.229 1.00 93.06 109 GLY A CA 1
ATOM 881 C C . GLY A 1 109 ? -13.743 -3.529 6.279 1.00 93.06 109 GLY A C 1
ATOM 882 O O . GLY A 1 109 ? -14.058 -2.639 7.067 1.00 93.06 109 GLY A O 1
ATOM 883 N N . ILE A 1 110 ? -12.703 -3.410 5.447 1.00 93.19 110 ILE A N 1
ATOM 884 C CA . ILE A 1 110 ? -11.816 -2.246 5.413 1.00 93.19 110 ILE A CA 1
ATOM 885 C C . ILE A 1 110 ? -12.484 -1.132 4.610 1.00 93.19 110 ILE A C 1
ATOM 887 O O . ILE A 1 110 ? -12.768 -1.275 3.417 1.00 93.19 110 ILE A O 1
ATOM 891 N N . ALA A 1 111 ? -12.691 0.012 5.253 1.00 91.62 111 ALA A N 1
ATOM 892 C CA . ALA A 1 111 ? -13.167 1.218 4.598 1.00 91.62 111 ALA A CA 1
ATOM 893 C C . ALA A 1 111 ? -11.988 2.096 4.163 1.00 91.62 111 ALA A C 1
ATOM 895 O O . ALA A 1 111 ? -11.108 2.425 4.955 1.00 91.62 111 ALA A O 1
ATOM 896 N N . LEU A 1 112 ? -11.988 2.519 2.899 1.00 92.12 112 LEU A N 1
ATOM 897 C CA . LEU A 1 112 ? -11.006 3.485 2.416 1.00 92.12 112 LEU A CA 1
ATOM 898 C C . LEU A 1 112 ? -11.364 4.884 2.911 1.00 92.12 112 LEU A C 1
ATOM 900 O O . LEU A 1 112 ? -12.519 5.307 2.806 1.00 92.12 112 LEU A O 1
ATOM 904 N N . THR A 1 113 ? -10.379 5.614 3.425 1.00 89.12 113 THR A N 1
ATOM 905 C CA . THR A 1 113 ? -10.556 7.010 3.835 1.00 89.12 113 THR A CA 1
ATOM 906 C C . THR A 1 113 ? -9.389 7.881 3.378 1.00 89.12 113 THR A C 1
ATOM 908 O O . THR A 1 113 ? -8.408 7.394 2.825 1.00 89.12 113 THR A O 1
ATOM 911 N N . SER A 1 114 ? -9.513 9.187 3.588 1.00 85.75 114 SER A N 1
ATOM 912 C CA . SER A 1 114 ? -8.449 10.163 3.360 1.00 85.75 114 SER A CA 1
ATOM 913 C C . SER A 1 114 ? -8.045 10.819 4.675 1.00 85.75 114 SER A C 1
ATOM 915 O O . SER A 1 114 ? -8.804 10.789 5.645 1.00 85.75 114 SER A O 1
ATOM 917 N N . PHE A 1 115 ? -6.884 11.475 4.695 1.00 81.50 115 PHE A N 1
ATOM 918 C CA . PHE A 1 115 ? -6.394 12.199 5.872 1.00 81.50 115 PHE A CA 1
ATOM 919 C C . PHE A 1 115 ? -7.401 13.229 6.419 1.00 81.50 115 PHE A C 1
ATOM 921 O O . PHE A 1 115 ? -7.529 13.404 7.622 1.00 81.50 115 PHE A O 1
ATOM 928 N N . VAL A 1 116 ? -8.170 13.877 5.541 1.00 79.75 116 VAL A N 1
ATOM 929 C CA . VAL A 1 116 ? -9.182 14.877 5.931 1.00 79.75 116 VAL A CA 1
ATOM 930 C C . VAL A 1 116 ? -10.430 14.233 6.550 1.00 79.75 116 VAL A C 1
ATOM 932 O O . VAL A 1 116 ? -11.143 14.867 7.322 1.00 79.75 116 VAL A O 1
ATOM 935 N N . ARG A 1 117 ? -10.732 12.980 6.189 1.00 76.19 117 ARG A N 1
ATOM 936 C CA . ARG A 1 117 ? -11.966 12.273 6.571 1.00 76.19 117 ARG A CA 1
ATOM 937 C C . ARG A 1 117 ? -11.744 11.203 7.639 1.00 76.19 117 ARG A C 1
ATOM 939 O O . ARG A 1 117 ? -12.701 10.522 8.017 1.00 76.19 117 ARG A O 1
ATOM 946 N N . SER A 1 118 ? -10.510 11.002 8.092 1.00 72.81 118 SER A N 1
ATOM 947 C CA . SER A 1 118 ? -10.195 10.015 9.117 1.00 72.81 118 SER A CA 1
ATOM 948 C C . SER A 1 118 ? -10.893 10.386 10.431 1.00 72.81 118 SER A C 1
ATOM 950 O O . SER A 1 118 ? -10.780 11.494 10.948 1.00 72.81 118 SER A O 1
ATOM 952 N N . THR A 1 119 ? -11.704 9.453 10.932 1.00 65.38 119 THR A N 1
ATOM 953 C CA . THR A 1 119 ? -12.406 9.558 12.217 1.00 65.38 119 THR A CA 1
ATOM 954 C C . THR A 1 119 ? -12.298 8.212 12.933 1.00 65.38 119 THR A C 1
ATOM 956 O O . THR A 1 119 ? -12.365 7.154 12.304 1.00 65.38 119 THR A O 1
ATOM 959 N N . GLY A 1 120 ? -12.095 8.241 14.250 1.00 55.09 120 GLY A N 1
ATOM 960 C CA . GLY A 1 120 ? -11.481 7.145 15.007 1.00 55.09 120 GLY A CA 1
ATOM 961 C C . GLY A 1 120 ? -12.294 5.898 15.304 1.00 55.09 120 GLY A C 1
ATOM 962 O O . GLY A 1 120 ? -11.908 5.172 16.208 1.00 55.09 120 GLY A O 1
ATOM 963 N N . ASN A 1 121 ? -13.396 5.649 14.598 1.00 50.50 121 ASN A N 1
ATOM 964 C CA . ASN A 1 121 ? -14.386 4.655 15.027 1.00 50.50 121 ASN A CA 1
ATOM 965 C C . ASN A 1 121 ? -14.645 3.496 14.047 1.00 50.50 121 ASN A C 1
ATOM 967 O O . ASN A 1 121 ? -15.654 2.812 14.199 1.00 50.50 121 ASN A O 1
ATOM 971 N N . ARG A 1 122 ? -13.781 3.236 13.053 1.00 52.12 122 ARG A N 1
ATOM 972 C CA . ARG A 1 122 ? -13.904 2.070 12.146 1.00 52.12 122 ARG A CA 1
ATOM 973 C C . ARG A 1 122 ? -12.544 1.576 11.642 1.00 52.12 122 ARG A C 1
ATOM 975 O O . ARG A 1 122 ? -11.591 2.350 11.663 1.00 52.12 122 ARG A O 1
ATOM 982 N N . CYS A 1 123 ? -12.502 0.334 11.142 1.00 53.16 123 CYS A N 1
ATOM 983 C CA . CYS A 1 123 ? -11.402 -0.245 10.358 1.00 53.16 123 CYS A CA 1
ATOM 984 C C . CYS A 1 123 ? -11.235 0.555 9.063 1.00 53.16 123 CYS A C 1
ATOM 986 O O . CYS A 1 123 ? -11.827 0.244 8.028 1.00 53.16 123 CYS A O 1
ATOM 988 N N . ASN A 1 124 ? -10.497 1.652 9.155 1.00 57.81 124 ASN A N 1
ATOM 989 C CA . ASN A 1 124 ? -10.294 2.589 8.072 1.00 57.81 124 ASN A CA 1
ATOM 990 C C . ASN A 1 124 ? -8.834 2.485 7.627 1.00 57.81 124 ASN A C 1
ATOM 992 O O . ASN A 1 124 ? -7.925 2.728 8.417 1.00 57.81 124 ASN A O 1
ATOM 996 N N . ALA A 1 125 ? -8.596 2.163 6.360 1.00 59.09 125 ALA A N 1
ATOM 997 C CA . ALA A 1 125 ? -7.273 2.288 5.764 1.00 59.09 125 ALA A CA 1
ATOM 998 C C . ALA A 1 125 ? -7.212 3.594 4.960 1.00 59.09 125 ALA A C 1
ATOM 1000 O O . ALA A 1 125 ? -8.020 3.826 4.057 1.00 59.09 125 ALA A O 1
ATOM 1001 N N . VAL A 1 126 ? -6.269 4.463 5.310 1.00 58.34 126 VAL A N 1
ATOM 1002 C CA . VAL A 1 126 ? -5.839 5.586 4.480 1.00 58.34 126 VAL A CA 1
ATOM 1003 C C . VAL A 1 126 ? -4.861 5.033 3.451 1.00 58.34 126 VAL A C 1
ATOM 1005 O O . VAL A 1 126 ? -3.861 4.413 3.807 1.00 58.34 126 VAL A O 1
ATOM 1008 N N . PHE A 1 127 ? -5.164 5.257 2.180 1.00 57.66 127 PHE A N 1
ATOM 1009 C CA . PHE A 1 127 ? -4.210 5.079 1.093 1.00 57.66 127 PHE A CA 1
ATOM 1010 C C . PHE A 1 127 ? -3.667 6.472 0.779 1.00 57.66 127 PHE A C 1
ATOM 1012 O O . PHE A 1 127 ? -4.465 7.385 0.537 1.00 57.66 127 PHE A O 1
ATOM 1019 N N . THR A 1 128 ? -2.351 6.642 0.867 1.00 45.94 128 THR A N 1
ATOM 1020 C CA . THR A 1 128 ? -1.641 7.834 0.395 1.00 45.94 128 THR A CA 1
ATOM 1021 C C . THR A 1 128 ? -0.924 7.536 -0.909 1.00 45.94 128 THR A C 1
ATOM 1023 O O . THR A 1 128 ? -0.447 6.390 -1.081 1.00 45.94 128 THR A O 1
#

Radius of gyration: 15.39 Å; chains: 1; bounding box: 33×33×43 Å